Protein AF-W7D6L3-F1 (afdb_monomer)

Structure (mmCIF, N/CA/C/O backbone):
data_AF-W7D6L3-F1
#
_entry.id   AF-W7D6L3-F1
#
loop_
_atom_site.group_PDB
_atom_site.id
_atom_site.type_symbol
_atom_site.label_atom_id
_atom_site.label_alt_id
_atom_site.label_comp_id
_atom_site.label_asym_id
_atom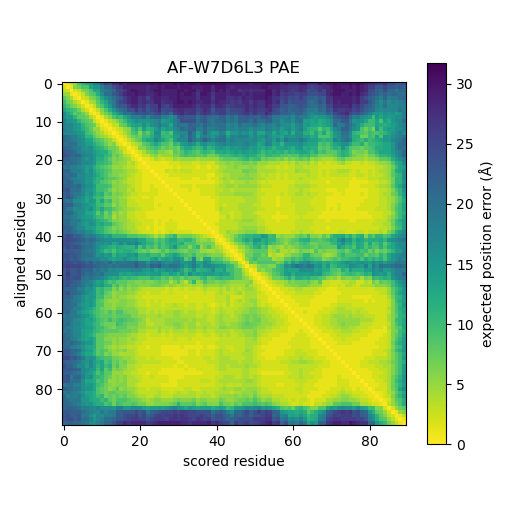_site.label_entity_id
_atom_site.label_seq_id
_atom_site.pdbx_PDB_ins_code
_atom_site.Cartn_x
_atom_site.Cartn_y
_atom_site.Cartn_z
_atom_site.occupancy
_atom_site.B_iso_or_equiv
_atom_site.auth_seq_id
_atom_site.auth_comp_id
_atom_site.auth_asym_id
_atom_site.auth_atom_id
_atom_site.pdbx_PDB_model_num
ATOM 1 N N . MET A 1 1 ? 16.369 11.783 -35.402 1.00 44.94 1 MET A N 1
ATOM 2 C CA . MET A 1 1 ? 15.757 11.112 -34.241 1.00 44.94 1 MET A CA 1
ATOM 3 C C . MET A 1 1 ? 14.272 11.033 -34.518 1.00 44.94 1 MET A C 1
ATOM 5 O O . MET A 1 1 ? 13.636 12.078 -34.605 1.00 44.94 1 MET A O 1
ATOM 9 N N . SER A 1 2 ? 13.778 9.835 -34.839 1.00 43.50 2 SER A N 1
ATOM 10 C CA . SER A 1 2 ? 12.349 9.580 -35.033 1.00 43.50 2 SER A CA 1
ATOM 11 C C . SER A 1 2 ? 11.637 9.654 -33.679 1.00 43.50 2 SER A C 1
ATOM 13 O O . SER A 1 2 ? 12.251 9.503 -32.628 1.00 43.50 2 SER A O 1
ATOM 15 N N . ILE A 1 3 ? 10.328 9.892 -33.709 1.00 44.31 3 ILE A N 1
ATOM 16 C CA . ILE A 1 3 ? 9.418 9.935 -32.547 1.00 44.31 3 ILE A CA 1
ATOM 17 C C . ILE A 1 3 ? 9.356 8.577 -31.794 1.00 44.31 3 ILE A C 1
ATOM 19 O O . ILE A 1 3 ? 8.689 8.455 -30.773 1.00 44.31 3 ILE A O 1
ATOM 23 N N . GLU A 1 4 ? 10.095 7.563 -32.251 1.00 50.56 4 GLU A N 1
ATOM 24 C CA . GLU A 1 4 ? 10.081 6.188 -31.739 1.00 50.56 4 GLU A CA 1
ATOM 25 C C . GLU A 1 4 ? 10.924 5.956 -30.470 1.00 50.56 4 GLU A C 1
ATOM 27 O O . GLU A 1 4 ? 10.791 4.904 -29.853 1.00 50.56 4 GLU A O 1
ATOM 32 N N . ASP A 1 5 ? 11.721 6.930 -30.014 1.00 45.44 5 ASP A N 1
ATOM 33 C CA . ASP A 1 5 ? 12.526 6.792 -28.784 1.00 45.44 5 ASP A CA 1
ATOM 34 C C . ASP A 1 5 ? 11.8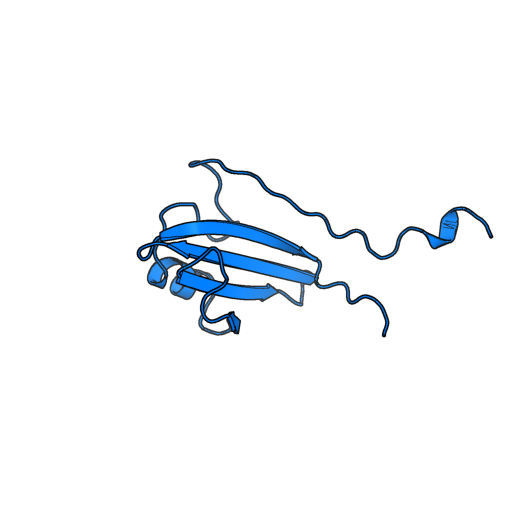42 7.343 -27.512 1.00 45.44 5 ASP A C 1
ATOM 36 O O . ASP A 1 5 ? 12.412 7.287 -26.422 1.00 45.44 5 ASP A O 1
ATOM 40 N N . ALA A 1 6 ? 10.615 7.872 -27.608 1.00 44.94 6 ALA A N 1
ATOM 41 C CA . ALA A 1 6 ? 9.951 8.567 -26.496 1.00 44.94 6 ALA A CA 1
ATOM 42 C C . ALA A 1 6 ? 9.093 7.680 -25.565 1.00 44.94 6 ALA A C 1
ATOM 44 O O . ALA A 1 6 ? 8.494 8.203 -24.627 1.00 44.94 6 ALA A O 1
ATOM 45 N N . ASP A 1 7 ? 9.016 6.361 -25.774 1.00 50.34 7 ASP A N 1
ATOM 46 C CA . ASP A 1 7 ? 7.964 5.524 -25.162 1.00 50.34 7 ASP A CA 1
ATOM 47 C C . ASP A 1 7 ? 8.478 4.471 -24.157 1.00 50.34 7 ASP A C 1
ATOM 49 O O . ASP A 1 7 ? 8.083 3.308 -24.200 1.00 50.34 7 ASP A O 1
ATOM 53 N N . LYS A 1 8 ? 9.386 4.848 -23.241 1.00 46.19 8 LYS A N 1
ATOM 54 C CA . LYS A 1 8 ? 9.924 3.906 -22.227 1.00 46.19 8 LYS A CA 1
ATOM 55 C C . LYS A 1 8 ? 9.737 4.265 -20.753 1.00 46.19 8 LYS A C 1
ATOM 57 O O . LYS A 1 8 ? 10.143 3.475 -19.920 1.00 46.19 8 LYS A O 1
ATOM 62 N N . ASN A 1 9 ? 9.084 5.376 -20.410 1.00 48.59 9 ASN A N 1
ATOM 63 C CA . ASN A 1 9 ? 8.874 5.765 -19.004 1.00 48.59 9 ASN A CA 1
ATOM 64 C C . ASN A 1 9 ? 7.456 6.306 -18.756 1.00 48.59 9 ASN A C 1
ATOM 66 O O . ASN A 1 9 ? 7.277 7.413 -18.247 1.00 48.59 9 ASN A O 1
ATOM 70 N N . ARG A 1 10 ? 6.418 5.556 -19.144 1.00 47.88 10 ARG A N 1
ATOM 71 C CA . ARG A 1 10 ? 5.034 5.929 -18.818 1.00 47.88 10 ARG A CA 1
ATOM 72 C C . ARG A 1 10 ? 4.688 5.475 -17.401 1.00 47.88 10 ARG A C 1
ATOM 74 O O . ARG A 1 10 ? 4.129 4.404 -17.195 1.00 47.88 10 ARG A 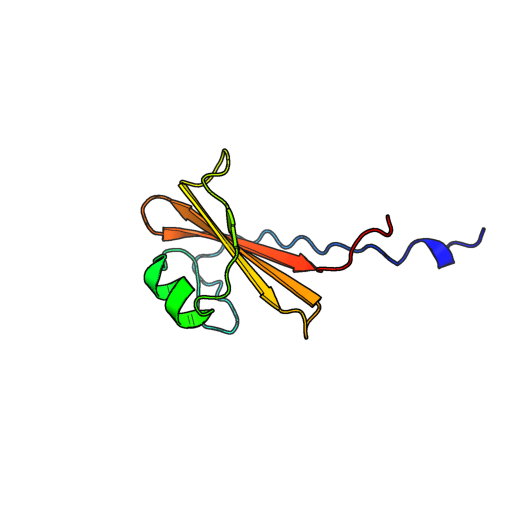O 1
ATOM 81 N N . VAL A 1 11 ? 4.988 6.325 -16.422 1.00 44.88 11 VAL A N 1
ATOM 82 C CA . VAL A 1 11 ? 4.359 6.234 -15.100 1.00 44.88 11 VAL A CA 1
ATOM 83 C C . VAL A 1 11 ? 2.880 6.576 -15.274 1.00 44.88 11 VAL A C 1
ATOM 85 O O . VAL A 1 11 ? 2.531 7.718 -15.570 1.00 44.88 11 VAL A O 1
ATOM 88 N N . ILE A 1 12 ? 2.003 5.584 -15.128 1.00 50.84 12 ILE A N 1
ATOM 89 C CA . ILE A 1 12 ? 0.563 5.826 -15.052 1.00 50.84 12 ILE A CA 1
ATOM 90 C C . ILE A 1 12 ? 0.260 6.203 -13.604 1.00 50.84 12 ILE A C 1
ATOM 92 O O . ILE A 1 12 ? 0.242 5.341 -12.733 1.00 50.84 12 ILE A O 1
ATOM 96 N N . HIS A 1 13 ? 0.045 7.494 -13.351 1.00 55.41 13 HIS A N 1
ATOM 97 C CA . HIS A 1 13 ? -0.464 7.965 -12.070 1.00 55.41 13 HIS A CA 1
ATOM 98 C C . HIS A 1 13 ? -1.992 7.903 -12.092 1.00 55.41 13 HIS A C 1
ATOM 100 O O . HIS A 1 13 ? -2.637 8.634 -12.845 1.00 55.41 13 HIS A O 1
ATOM 106 N N . ILE A 1 14 ? -2.568 7.019 -11.280 1.00 60.22 14 ILE A N 1
ATOM 107 C CA . ILE A 1 14 ? -4.017 6.937 -11.090 1.00 60.22 14 ILE A CA 1
ATOM 108 C C . ILE A 1 14 ? -4.343 7.516 -9.712 1.00 60.22 14 ILE A C 1
ATOM 110 O O . ILE A 1 14 ? -4.250 6.813 -8.710 1.00 60.22 14 ILE A O 1
ATOM 114 N N . GLU A 1 15 ? -4.737 8.791 -9.663 1.00 56.66 15 GLU A N 1
ATOM 115 C CA . GLU A 1 15 ? -5.406 9.372 -8.492 1.00 56.66 15 GLU A CA 1
ATOM 116 C C . GLU A 1 15 ? -6.914 9.268 -8.696 1.00 56.66 15 GLU A C 1
ATOM 118 O O . GLU A 1 15 ? -7.495 9.951 -9.540 1.00 56.66 15 GLU A O 1
ATOM 123 N N . TYR A 1 16 ? -7.562 8.392 -7.933 1.00 57.59 16 TYR A N 1
ATOM 124 C CA . TYR A 1 16 ? -9.012 8.261 -7.951 1.00 57.59 16 TYR A CA 1
ATOM 125 C C . TYR A 1 16 ? -9.529 8.111 -6.523 1.00 57.59 16 TYR A C 1
ATOM 127 O O . TYR A 1 16 ? -9.263 7.113 -5.856 1.00 57.59 16 TYR A O 1
ATOM 135 N N . ALA A 1 17 ? -10.262 9.118 -6.050 1.00 54.97 17 ALA A N 1
ATOM 136 C CA . ALA A 1 17 ? -10.911 9.100 -4.747 1.00 54.97 17 ALA A CA 1
ATOM 137 C C . ALA A 1 17 ? -12.364 8.644 -4.917 1.00 54.97 17 ALA A C 1
ATOM 139 O O . ALA A 1 17 ? -13.198 9.361 -5.471 1.00 54.97 17 ALA A O 1
ATOM 140 N N . SER A 1 18 ? -12.660 7.428 -4.466 1.00 68.06 18 SER A N 1
ATOM 141 C CA . SER A 1 18 ? -14.021 6.911 -4.375 1.00 68.06 18 SER A CA 1
ATOM 142 C C . SER A 1 18 ? -14.118 5.929 -3.223 1.00 68.06 18 SER A C 1
ATOM 144 O O . SER A 1 18 ? -13.333 4.985 -3.152 1.00 68.06 18 SER A O 1
ATOM 146 N N . ASP A 1 19 ? -15.153 6.089 -2.405 1.00 68.12 19 ASP A N 1
ATOM 147 C CA . ASP A 1 19 ? -15.482 5.172 -1.306 1.00 68.12 19 ASP A CA 1
ATOM 148 C C . ASP A 1 19 ? -15.774 3.738 -1.794 1.00 68.12 19 ASP A C 1
ATOM 150 O O . ASP A 1 19 ? -15.773 2.790 -1.013 1.00 68.12 19 ASP A O 1
ATOM 154 N N . ASN A 1 20 ? -16.012 3.561 -3.100 1.00 78.88 20 ASN A N 1
ATOM 155 C CA . ASN A 1 20 ? -16.281 2.265 -3.721 1.00 78.88 20 ASN A CA 1
ATOM 156 C C . ASN A 1 20 ? -15.039 1.614 -4.347 1.00 78.88 20 ASN A C 1
ATOM 158 O O . ASN A 1 20 ? -15.124 0.473 -4.809 1.00 78.88 20 ASN A O 1
ATOM 162 N N . LEU A 1 21 ? -13.902 2.316 -4.410 1.00 78.31 21 LEU A N 1
ATOM 163 C CA . LEU A 1 21 ? -12.689 1.760 -4.997 1.00 78.31 21 LEU A CA 1
ATOM 164 C C . LEU A 1 21 ? -12.067 0.740 -4.041 1.00 78.31 21 LEU A C 1
ATOM 166 O O . LEU A 1 21 ? -11.807 1.028 -2.874 1.00 78.31 21 LEU A O 1
ATOM 170 N N . LYS A 1 22 ? -11.803 -0.456 -4.572 1.00 86.75 22 LYS A N 1
ATOM 171 C CA . LYS A 1 22 ? -11.065 -1.511 -3.882 1.00 86.75 22 LYS A CA 1
ATOM 172 C C . LYS A 1 22 ? -9.962 -2.054 -4.770 1.00 86.75 22 LYS A C 1
ATOM 174 O O . LYS A 1 22 ? -10.128 -2.169 -5.984 1.00 86.75 22 LYS A O 1
ATOM 179 N N . THR A 1 23 ? -8.850 -2.439 -4.163 1.00 86.38 23 THR A N 1
ATOM 180 C CA . THR A 1 23 ? -7.822 -3.222 -4.838 1.00 86.38 23 THR A CA 1
ATOM 181 C C . THR A 1 23 ? -8.344 -4.618 -5.187 1.00 86.38 23 THR A C 1
ATOM 183 O O . THR A 1 23 ? -9.338 -5.090 -4.629 1.00 86.38 23 THR A O 1
ATOM 186 N 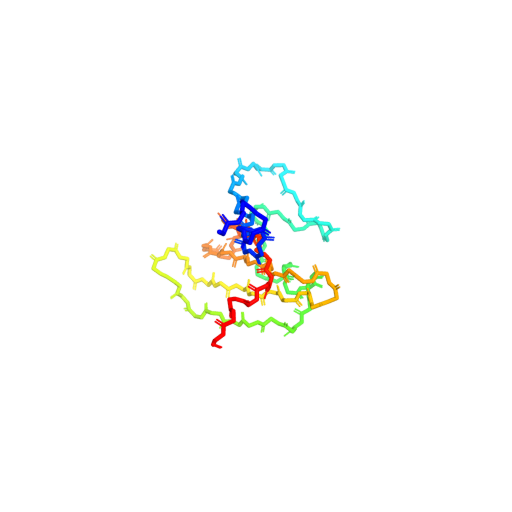N . GLY A 1 24 ? -7.619 -5.350 -6.039 1.00 86.19 24 GLY A N 1
ATOM 187 C CA . GLY A 1 24 ? -7.931 -6.756 -6.331 1.00 86.19 24 GLY A CA 1
ATOM 188 C C . GLY A 1 24 ? -7.902 -7.685 -5.104 1.00 86.19 24 GLY A C 1
ATOM 189 O O . GLY A 1 24 ? -8.443 -8.784 -5.169 1.00 86.19 24 GLY A O 1
ATOM 190 N N . ARG A 1 25 ? -7.313 -7.248 -3.977 1.00 89.88 25 ARG A N 1
ATOM 191 C CA . ARG A 1 25 ? -7.313 -7.972 -2.690 1.00 89.88 25 ARG A CA 1
ATOM 192 C C . ARG A 1 25 ? -8.337 -7.431 -1.684 1.00 89.88 25 ARG A C 1
ATOM 194 O O . ARG A 1 25 ? -8.307 -7.811 -0.519 1.00 89.88 25 ARG A O 1
ATOM 201 N N . GLY A 1 26 ? -9.246 -6.565 -2.132 1.00 91.69 26 GLY A N 1
ATOM 202 C CA . GLY A 1 26 ? -10.386 -6.094 -1.350 1.00 91.69 26 GLY A CA 1
ATOM 203 C C . GLY A 1 26 ? -10.110 -4.919 -0.411 1.00 91.69 26 GLY A C 1
ATOM 204 O O . GLY A 1 26 ? -11.008 -4.595 0.360 1.00 91.69 26 GLY A O 1
ATOM 205 N N . ILE A 1 27 ? -8.933 -4.287 -0.490 1.00 92.50 27 ILE A N 1
ATOM 206 C CA . ILE A 1 27 ? -8.582 -3.114 0.326 1.00 92.50 27 ILE A CA 1
ATOM 207 C C . ILE A 1 27 ? -9.131 -1.842 -0.309 1.00 92.50 27 ILE A C 1
ATOM 209 O O . ILE A 1 27 ? -8.910 -1.618 -1.497 1.00 92.50 27 ILE A O 1
ATOM 213 N N . GLY A 1 28 ? -9.802 -1.006 0.473 1.00 90.75 28 GLY A N 1
ATOM 214 C CA . GLY A 1 28 ? -10.314 0.296 0.056 1.00 90.75 28 GLY A CA 1
ATOM 215 C C . GLY A 1 28 ? -10.075 1.389 1.096 1.00 90.75 28 GLY A C 1
ATOM 216 O O . GLY A 1 28 ? -9.403 1.181 2.106 1.00 90.75 28 GLY A O 1
ATOM 217 N N . PHE A 1 29 ? -10.647 2.565 0.838 1.00 89.81 29 PHE A N 1
ATOM 218 C CA . PHE A 1 29 ? -10.647 3.678 1.787 1.00 89.81 29 PHE A CA 1
ATOM 219 C C . PHE A 1 29 ? -11.308 3.280 3.113 1.00 89.81 29 PHE A C 1
ATOM 221 O O . PHE A 1 29 ? -12.322 2.581 3.134 1.00 89.81 29 PHE A O 1
ATOM 228 N N . GLY A 1 30 ? -10.730 3.730 4.227 1.00 91.12 30 GLY A N 1
ATOM 229 C CA . GLY A 1 30 ? -11.224 3.444 5.574 1.00 91.12 30 GLY A CA 1
ATOM 230 C C . GLY A 1 30 ? -10.782 2.105 6.177 1.00 91.12 30 GLY A C 1
ATOM 231 O O . GLY A 1 30 ? -10.999 1.909 7.373 1.00 91.12 30 GLY A O 1
ATOM 232 N N . ASP A 1 31 ? -10.154 1.211 5.406 1.00 93.44 31 ASP A N 1
ATOM 233 C CA . ASP A 1 31 ? -9.571 -0.019 5.952 1.00 93.44 31 ASP A CA 1
ATOM 234 C C . ASP A 1 31 ? -8.364 0.287 6.856 1.00 93.44 31 ASP A C 1
ATOM 236 O O . ASP A 1 31 ? -7.614 1.235 6.628 1.00 93.44 31 ASP A O 1
ATOM 240 N N . SER A 1 32 ? -8.173 -0.531 7.890 1.00 94.88 32 SER A N 1
ATOM 241 C CA . SER A 1 32 ? -7.091 -0.374 8.874 1.00 94.88 32 SER A CA 1
ATOM 242 C C . SER A 1 32 ? -5.733 -0.873 8.391 1.00 94.88 32 SER A C 1
ATOM 244 O O . SER A 1 32 ? -5.643 -1.738 7.512 1.00 94.88 32 SER A O 1
ATOM 246 N N . VAL A 1 33 ? -4.658 -0.430 9.053 1.00 91.69 33 VAL A N 1
ATOM 247 C CA . VAL A 1 33 ? -3.290 -0.935 8.827 1.00 91.69 33 VAL A CA 1
ATOM 248 C C . VAL A 1 33 ? -3.248 -2.465 8.953 1.00 91.69 33 VAL A C 1
ATOM 250 O O . VAL A 1 33 ? -2.630 -3.165 8.145 1.00 91.69 33 VAL A O 1
ATOM 253 N N . ASN A 1 34 ? -3.972 -3.025 9.925 1.00 93.19 34 ASN A N 1
ATOM 254 C CA . ASN A 1 34 ? -4.061 -4.472 10.135 1.00 93.19 34 ASN A CA 1
ATOM 255 C C . ASN A 1 34 ? -4.753 -5.200 8.966 1.00 93.19 34 ASN A C 1
ATOM 257 O O . ASN A 1 34 ? -4.354 -6.298 8.585 1.00 93.19 34 ASN A O 1
ATOM 261 N N . GLN A 1 35 ? -5.792 -4.610 8.371 1.00 95.12 35 GLN A N 1
ATOM 262 C CA . GLN A 1 35 ? -6.448 -5.199 7.199 1.00 95.12 35 GLN A CA 1
ATOM 263 C C . GLN A 1 35 ? -5.517 -5.196 5.982 1.00 95.12 35 GLN A C 1
ATOM 265 O O . GLN A 1 35 ? -5.398 -6.222 5.310 1.00 95.12 35 GLN A O 1
ATOM 270 N N . VAL A 1 36 ? -4.799 -4.093 5.743 1.00 92.31 36 VAL A N 1
ATOM 271 C CA . VAL A 1 36 ? -3.837 -3.990 4.634 1.00 92.31 36 VAL A CA 1
ATOM 272 C C . VAL A 1 36 ? -2.704 -5.005 4.784 1.00 92.31 36 VAL A C 1
ATOM 274 O O . VAL A 1 36 ? -2.431 -5.767 3.855 1.00 92.31 36 VAL A O 1
ATOM 277 N N . THR A 1 37 ? -2.090 -5.084 5.966 1.00 90.19 37 THR A N 1
ATOM 278 C CA . THR A 1 37 ? -0.995 -6.032 6.244 1.00 90.19 37 THR A CA 1
ATOM 279 C C . THR A 1 37 ? -1.438 -7.495 6.161 1.00 90.19 37 THR A C 1
ATOM 281 O O . THR A 1 37 ? -0.677 -8.336 5.684 1.00 90.19 37 THR A O 1
ATOM 284 N N . LYS A 1 38 ? -2.689 -7.818 6.520 1.00 92.56 38 LYS A N 1
ATOM 285 C CA . LYS A 1 38 ? -3.269 -9.154 6.291 1.00 92.56 38 LYS A CA 1
ATOM 286 C C . LYS A 1 38 ? -3.457 -9.483 4.808 1.00 92.56 38 LYS A C 1
ATOM 288 O O . LYS A 1 38 ? -3.232 -10.625 4.420 1.00 92.56 38 LYS A O 1
ATOM 293 N N . ALA A 1 39 ? -3.877 -8.518 3.989 1.00 92.19 39 ALA A N 1
ATOM 294 C CA . ALA A 1 39 ? -4.153 -8.740 2.567 1.00 92.19 39 ALA A CA 1
ATOM 295 C C . ALA A 1 39 ? -2.880 -8.799 1.703 1.00 92.19 39 ALA A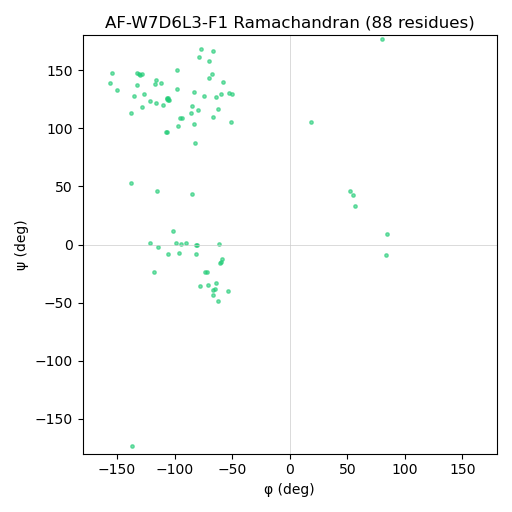 C 1
ATOM 297 O O . ALA A 1 39 ? -2.804 -9.560 0.733 1.00 92.19 39 ALA A O 1
ATOM 298 N N . TYR A 1 40 ? -1.872 -7.996 2.041 1.00 87.62 40 TYR A N 1
ATOM 299 C CA . TYR A 1 40 ? -0.648 -7.854 1.248 1.00 87.62 40 TYR A CA 1
ATOM 300 C C . TYR A 1 40 ? 0.578 -8.547 1.851 1.00 87.62 40 TYR A C 1
ATOM 302 O O . TYR A 1 40 ? 1.580 -8.723 1.159 1.00 87.62 40 TYR A O 1
ATOM 310 N N . GLY A 1 41 ? 0.463 -9.054 3.079 1.00 79.06 41 GLY A N 1
ATOM 311 C CA . GLY A 1 41 ? 1.537 -9.747 3.784 1.00 79.06 41 GLY A CA 1
ATOM 312 C C . GLY A 1 41 ? 2.536 -8.783 4.424 1.00 79.06 41 GLY A C 1
ATOM 313 O O . GLY A 1 41 ? 2.439 -7.568 4.287 1.00 79.06 41 GLY A O 1
ATOM 314 N N . SER A 1 42 ? 3.519 -9.335 5.137 1.00 67.94 42 SER A N 1
ATOM 315 C CA . SER A 1 42 ? 4.529 -8.574 5.889 1.00 67.94 42 SER A CA 1
ATOM 316 C C . SER A 1 42 ? 5.691 -8.048 5.038 1.00 67.94 42 SER A C 1
ATOM 318 O O . SER A 1 42 ? 6.604 -7.422 5.566 1.00 67.94 42 SER A O 1
ATOM 320 N N . SER A 1 43 ? 5.700 -8.324 3.733 1.00 69.94 43 SER A N 1
ATOM 321 C CA . SER A 1 43 ? 6.768 -7.931 2.802 1.00 69.94 43 SER A CA 1
ATOM 322 C C . SER A 1 43 ? 6.577 -6.508 2.270 1.00 69.94 43 SER A C 1
ATOM 324 O O . SER A 1 43 ? 6.719 -6.272 1.073 1.00 69.94 43 SER A O 1
ATOM 326 N N . TYR A 1 44 ? 6.218 -5.568 3.143 1.00 76.00 44 TYR A N 1
ATOM 327 C CA . TYR A 1 44 ? 6.089 -4.158 2.792 1.00 76.00 44 TYR A CA 1
ATOM 328 C C . TYR A 1 44 ? 7.344 -3.377 3.182 1.00 76.00 44 TYR A C 1
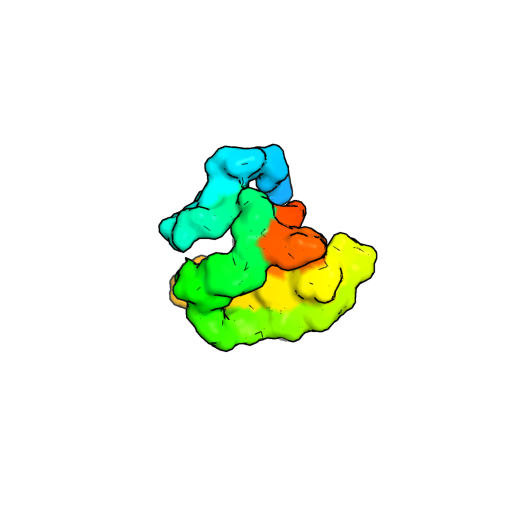ATOM 330 O O . TYR A 1 44 ? 8.022 -3.697 4.161 1.00 76.00 44 TYR A O 1
ATOM 338 N N . ARG A 1 45 ? 7.639 -2.315 2.428 1.00 78.25 45 ARG A N 1
ATOM 339 C CA . ARG A 1 45 ? 8.524 -1.250 2.904 1.00 78.25 45 ARG A CA 1
ATOM 340 C C . ARG A 1 45 ? 7.673 -0.273 3.707 1.00 78.25 45 ARG A C 1
ATOM 342 O O . ARG A 1 45 ? 6.723 0.295 3.173 1.00 78.25 45 ARG A O 1
ATOM 349 N N . ASP A 1 46 ? 8.000 -0.116 4.984 1.00 72.62 46 ASP A N 1
ATOM 350 C CA . ASP A 1 46 ? 7.418 0.935 5.817 1.00 72.62 46 ASP A CA 1
ATOM 351 C C . ASP A 1 46 ? 8.147 2.242 5.499 1.00 72.62 46 ASP A C 1
ATOM 353 O O . ASP A 1 46 ? 9.365 2.346 5.680 1.00 72.62 46 ASP A O 1
ATOM 357 N N . LEU A 1 47 ? 7.417 3.208 4.951 1.00 68.56 47 LEU A N 1
ATOM 358 C CA . LEU A 1 47 ? 7.908 4.568 4.822 1.00 68.56 47 LEU A CA 1
ATOM 359 C C . LEU A 1 47 ? 7.342 5.337 6.019 1.00 68.56 47 LEU A C 1
ATOM 361 O O . LEU A 1 47 ? 6.168 5.708 6.045 1.00 68.56 47 LEU A O 1
ATOM 365 N N . THR A 1 48 ? 8.180 5.559 7.034 1.00 60.19 48 THR A N 1
ATOM 366 C CA . THR A 1 48 ? 7.821 6.399 8.184 1.00 60.19 48 THR A CA 1
ATOM 367 C C . THR A 1 48 ? 7.324 7.761 7.703 1.00 60.19 48 THR A C 1
ATOM 369 O O . THR A 1 48 ? 8.021 8.377 6.901 1.00 60.19 48 THR A O 1
ATOM 372 N N . LYS A 1 49 ? 6.156 8.192 8.217 1.00 61.28 49 LYS A N 1
ATOM 373 C CA . LYS A 1 49 ? 5.489 9.505 8.058 1.00 61.28 49 LYS A CA 1
ATOM 374 C C . LYS A 1 49 ? 5.961 10.345 6.866 1.00 61.28 49 LYS A C 1
ATOM 376 O O . LYS A 1 49 ? 7.000 10.998 6.942 1.00 61.28 49 LYS A O 1
ATOM 381 N N . SER A 1 50 ? 5.145 10.418 5.818 1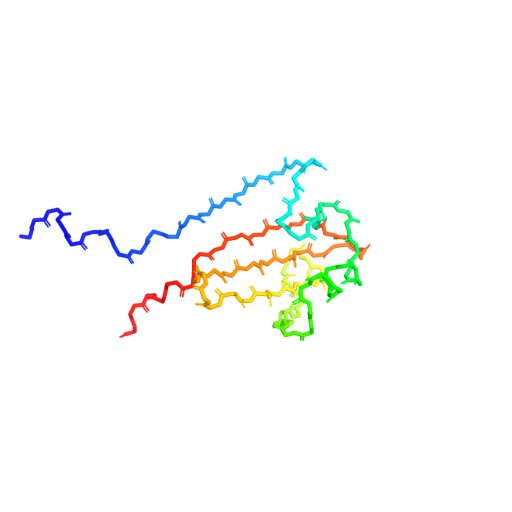.00 63.78 50 SER A N 1
ATOM 382 C CA . SER A 1 50 ? 5.267 11.502 4.840 1.00 63.78 50 SER A CA 1
ATOM 383 C C . SER A 1 50 ? 4.673 12.797 5.403 1.00 63.78 50 SER A C 1
ATOM 385 O O . SER A 1 50 ? 3.953 12.781 6.402 1.00 63.78 50 SER A O 1
ATOM 387 N N . ASP A 1 51 ? 4.915 13.931 4.742 1.00 68.06 51 ASP A N 1
ATOM 388 C CA . ASP A 1 51 ? 4.336 15.231 5.128 1.00 68.06 51 ASP A CA 1
ATOM 389 C C . ASP A 1 51 ? 2.791 15.239 5.127 1.00 68.06 51 ASP A C 1
ATOM 391 O O . ASP A 1 51 ? 2.170 16.179 5.623 1.00 68.06 51 ASP A O 1
ATOM 395 N N . ARG A 1 52 ? 2.159 14.203 4.555 1.00 71.88 52 ARG A N 1
ATOM 396 C CA . ARG A 1 52 ? 0.713 14.119 4.319 1.00 71.88 52 ARG A CA 1
ATOM 397 C C . ARG A 1 52 ? 0.013 12.977 5.066 1.00 71.88 52 ARG A C 1
ATOM 399 O O . ARG A 1 52 ? -1.185 13.094 5.306 1.00 71.88 52 ARG A O 1
ATOM 406 N N . TYR A 1 53 ? 0.723 11.911 5.446 1.00 80.62 53 TYR A N 1
ATOM 407 C CA . TYR A 1 53 ? 0.138 10.721 6.079 1.00 80.62 53 TYR A CA 1
ATOM 408 C C . TYR A 1 53 ? 0.925 10.288 7.318 1.00 80.62 53 TYR A C 1
ATOM 410 O O . TYR A 1 53 ? 2.146 10.417 7.390 1.00 80.62 53 TYR A O 1
ATOM 418 N N . GLU A 1 54 ? 0.222 9.734 8.306 1.00 87.31 54 GLU A N 1
ATOM 419 C CA . GLU A 1 54 ? 0.827 9.270 9.556 1.00 87.31 54 GLU A CA 1
ATOM 420 C C . GLU A 1 54 ? 1.654 7.994 9.385 1.00 87.31 54 GLU A C 1
ATOM 422 O O . GLU A 1 54 ? 2.553 7.726 10.183 1.00 87.31 54 GLU A O 1
ATOM 427 N N . GLN A 1 55 ? 1.358 7.224 8.344 1.00 88.00 55 GLN A N 1
ATOM 428 C CA . GLN A 1 55 ? 2.095 6.038 7.944 1.00 88.00 55 GLN A CA 1
ATOM 429 C C . GLN A 1 55 ? 1.888 5.813 6.448 1.00 88.00 55 GLN A C 1
ATOM 431 O O . GLN A 1 55 ? 0.814 6.104 5.917 1.00 88.00 55 GLN A O 1
ATOM 436 N N . GLU A 1 56 ? 2.900 5.271 5.778 1.00 89.12 56 GLU A N 1
ATOM 437 C CA . GLU A 1 56 ? 2.769 4.755 4.423 1.00 89.12 56 GLU A CA 1
ATOM 438 C C . GLU A 1 56 ? 3.271 3.310 4.368 1.00 89.12 56 GLU A C 1
ATOM 440 O O . GLU A 1 56 ? 4.384 3.004 4.796 1.00 89.12 56 GLU A O 1
ATOM 445 N N . LEU A 1 57 ? 2.453 2.417 3.809 1.00 89.62 57 LEU A N 1
ATOM 446 C CA . LEU A 1 57 ? 2.859 1.045 3.513 1.00 89.62 57 LEU A CA 1
ATOM 447 C C . LEU A 1 57 ? 3.040 0.882 2.012 1.00 89.62 57 LEU A C 1
ATOM 449 O O . LEU A 1 57 ? 2.118 1.148 1.242 1.00 89.62 57 LEU A O 1
ATOM 453 N N . VAL A 1 58 ? 4.213 0.404 1.606 1.00 89.88 58 VAL A N 1
ATOM 454 C CA 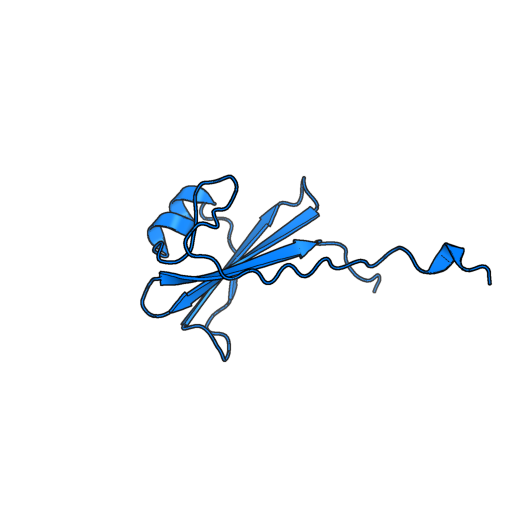. VAL A 1 58 ? 4.538 0.146 0.203 1.00 89.88 58 VAL A CA 1
ATOM 455 C C . VAL A 1 58 ? 4.643 -1.353 -0.046 1.00 89.88 58 VAL A C 1
ATOM 457 O O . VAL A 1 58 ? 5.486 -2.030 0.540 1.00 89.88 58 VAL A O 1
ATOM 460 N N . TYR A 1 59 ? 3.810 -1.859 -0.947 1.00 88.81 59 TYR A N 1
ATOM 461 C CA . TYR A 1 59 ? 3.833 -3.220 -1.464 1.00 88.81 59 TYR A CA 1
ATOM 462 C C . TYR A 1 59 ? 4.390 -3.228 -2.890 1.00 88.81 59 TYR A C 1
ATOM 464 O O . TYR A 1 59 ? 3.875 -2.539 -3.766 1.00 88.81 59 TYR A O 1
ATOM 472 N N . GLU A 1 60 ? 5.420 -4.033 -3.135 1.00 87.12 60 GLU A N 1
ATOM 473 C CA . GLU A 1 60 ? 5.986 -4.227 -4.472 1.00 87.12 60 GLU A CA 1
ATOM 474 C C . GLU A 1 60 ? 5.562 -5.584 -5.028 1.00 87.12 60 GLU A C 1
ATOM 476 O O . GLU A 1 60 ? 5.836 -6.626 -4.431 1.00 87.12 60 GLU A O 1
ATOM 481 N N . ASP A 1 61 ? 4.947 -5.570 -6.205 1.00 83.25 61 ASP A N 1
ATOM 482 C CA . ASP A 1 61 ? 4.698 -6.758 -7.008 1.00 83.25 61 ASP A CA 1
ATOM 483 C C . ASP A 1 61 ? 5.636 -6.727 -8.215 1.00 83.25 61 ASP A C 1
ATOM 485 O O . ASP A 1 61 ? 5.394 -6.055 -9.220 1.00 83.25 61 ASP A O 1
ATOM 489 N N . LYS A 1 62 ? 6.760 -7.433 -8.080 1.00 81.31 62 LYS A N 1
ATOM 490 C CA . LYS A 1 62 ? 7.808 -7.481 -9.105 1.00 81.31 62 LYS A CA 1
ATOM 491 C C . LYS A 1 62 ? 7.418 -8.332 -10.307 1.00 81.31 62 LYS A C 1
ATOM 493 O O . LYS A 1 62 ? 7.946 -8.089 -11.387 1.00 81.31 62 LYS A O 1
ATOM 498 N N . ASP A 1 63 ? 6.500 -9.279 -10.132 1.00 82.81 63 ASP A N 1
ATOM 499 C CA . ASP A 1 63 ? 6.011 -10.122 -11.224 1.00 82.81 63 ASP A CA 1
ATOM 500 C C . ASP A 1 63 ? 5.140 -9.298 -12.177 1.00 82.81 63 ASP A C 1
ATOM 502 O O . ASP A 1 63 ? 5.195 -9.481 -13.392 1.00 82.81 63 ASP A O 1
ATOM 506 N N . ASN A 1 64 ? 4.385 -8.343 -11.626 1.00 79.94 64 ASN A N 1
ATOM 507 C CA . ASN A 1 64 ? 3.540 -7.423 -12.388 1.00 79.94 64 ASN A CA 1
ATOM 508 C C . ASN A 1 64 ? 4.172 -6.040 -12.623 1.00 79.94 64 ASN A C 1
ATOM 510 O O . ASN A 1 64 ? 3.543 -5.191 -13.249 1.00 79.94 64 ASN A O 1
ATOM 514 N N . ASN A 1 65 ? 5.406 -5.815 -12.158 1.00 81.56 65 ASN A N 1
ATOM 515 C CA . ASN A 1 65 ? 6.137 -4.550 -12.274 1.00 81.56 65 ASN A CA 1
ATOM 516 C C . ASN A 1 65 ? 5.371 -3.341 -11.696 1.00 81.56 65 ASN A C 1
ATOM 518 O O . ASN A 1 65 ? 5.345 -2.272 -12.305 1.00 81.56 65 ASN A O 1
ATOM 522 N N . ILE A 1 66 ? 4.741 -3.499 -10.526 1.00 83.25 66 ILE A N 1
ATOM 523 C CA . ILE A 1 66 ? 3.965 -2.434 -9.869 1.00 83.25 66 ILE A CA 1
ATOM 524 C C . ILE A 1 66 ? 4.365 -2.202 -8.406 1.00 83.25 66 ILE A C 1
ATOM 526 O O . ILE A 1 66 ? 4.711 -3.123 -7.667 1.00 83.25 66 ILE A O 1
ATOM 530 N N . GLU A 1 67 ? 4.266 -0.947 -7.978 1.00 87.19 67 GLU A N 1
ATOM 531 C CA . GLU A 1 67 ? 4.267 -0.503 -6.587 1.00 87.19 67 GLU A CA 1
ATOM 532 C C . GLU A 1 67 ? 2.837 -0.093 -6.216 1.00 87.19 67 GLU A C 1
ATOM 534 O O . GLU A 1 67 ? 2.232 0.750 -6.878 1.00 87.19 67 GLU A O 1
ATOM 539 N N . LEU A 1 68 ? 2.305 -0.678 -5.146 1.00 88.44 68 LEU A N 1
ATOM 540 C CA . LEU A 1 68 ? 1.084 -0.241 -4.480 1.00 88.44 68 LEU A CA 1
ATOM 541 C C . LEU A 1 68 ? 1.461 0.446 -3.173 1.00 88.44 68 LEU A C 1
ATOM 543 O O . LEU A 1 68 ? 2.119 -0.156 -2.327 1.00 88.44 68 LEU A O 1
ATOM 547 N N . ARG A 1 69 ? 1.016 1.683 -2.979 1.00 89.12 69 ARG A N 1
ATOM 548 C CA . ARG A 1 69 ? 1.227 2.421 -1.734 1.00 89.12 69 ARG A CA 1
ATOM 549 C C . ARG A 1 69 ? -0.098 2.744 -1.069 1.00 89.12 69 ARG A C 1
ATOM 551 O O . ARG A 1 69 ? -1.039 3.159 -1.735 1.00 89.12 69 ARG A O 1
ATOM 558 N N . PHE A 1 70 ? -0.136 2.580 0.245 1.00 89.56 70 PHE A N 1
ATOM 559 C CA . PHE A 1 70 ? -1.269 2.916 1.095 1.00 89.56 70 PHE A CA 1
ATOM 560 C C . PHE A 1 70 ? -0.855 4.024 2.056 1.00 89.56 70 PHE A C 1
ATOM 562 O O . PHE A 1 70 ? 0.100 3.836 2.809 1.00 89.56 70 PHE A O 1
ATOM 569 N N . GLY A 1 71 ? -1.545 5.163 2.025 1.00 89.62 71 GLY A N 1
ATOM 570 C CA . GLY A 1 71 ? -1.367 6.250 2.991 1.00 89.62 71 GLY A CA 1
ATOM 571 C C . GLY A 1 71 ? -2.419 6.178 4.088 1.00 89.62 71 GLY A C 1
ATOM 572 O O . GLY A 1 71 ? -3.602 5.999 3.789 1.00 89.62 71 GLY A O 1
ATOM 573 N N . PHE A 1 72 ? -1.993 6.324 5.343 1.00 89.81 72 PHE A N 1
ATOM 574 C CA . PHE A 1 72 ? -2.863 6.189 6.509 1.00 89.81 72 PHE A CA 1
ATOM 575 C C . PHE A 1 72 ? -2.993 7.485 7.308 1.00 89.81 72 PHE A C 1
ATOM 577 O O . PHE A 1 72 ? -2.010 8.193 7.540 1.00 89.81 72 PHE A O 1
ATOM 584 N N . TRP A 1 73 ? -4.200 7.747 7.802 1.00 89.25 73 TRP A N 1
ATOM 585 C CA . TRP A 1 73 ? -4.482 8.755 8.822 1.00 89.25 73 TRP A CA 1
ATOM 586 C C . TRP A 1 73 ? -5.423 8.153 9.864 1.00 89.25 73 TRP A C 1
ATOM 588 O O . TRP A 1 73 ? -6.462 7.607 9.500 1.00 89.25 73 TRP A O 1
ATOM 598 N N . ASN A 1 74 ? -5.083 8.228 11.154 1.00 92.06 74 ASN A N 1
ATOM 599 C CA . ASN A 1 74 ? -5.901 7.670 12.237 1.00 92.06 74 ASN A CA 1
ATOM 600 C C . ASN A 1 74 ? -6.283 6.183 12.020 1.00 92.06 74 ASN A C 1
ATOM 602 O O . ASN A 1 74 ? -7.449 5.808 12.155 1.00 92.06 74 ASN A O 1
ATOM 606 N N . ASP A 1 75 ? -5.299 5.357 11.638 1.00 92.88 75 ASP A N 1
ATOM 607 C CA . ASP A 1 75 ? -5.463 3.925 11.309 1.00 92.88 75 ASP A CA 1
ATOM 608 C C . ASP A 1 75 ? -6.483 3.651 10.186 1.00 92.88 75 ASP A C 1
ATOM 610 O O . ASP A 1 75 ? -7.189 2.646 10.195 1.00 92.88 75 ASP A O 1
ATOM 614 N N . LYS A 1 76 ? -6.592 4.553 9.206 1.00 92.50 76 LYS A N 1
ATOM 615 C CA . LYS A 1 76 ? -7.470 4.383 8.042 1.00 92.50 76 LYS A CA 1
ATOM 616 C C . LYS A 1 76 ? -6.748 4.700 6.750 1.00 92.50 76 LYS A C 1
ATOM 618 O O . LYS A 1 76 ? -6.033 5.695 6.682 1.00 92.50 76 LYS A O 1
ATOM 623 N N . VAL A 1 77 ? -6.962 3.873 5.729 1.00 90.94 77 VAL A N 1
ATOM 624 C CA . VAL A 1 77 ? -6.530 4.154 4.357 1.00 90.94 77 VAL A CA 1
ATOM 625 C C . VAL A 1 77 ? -7.235 5.417 3.859 1.00 90.94 77 VAL A C 1
ATOM 627 O O . VAL A 1 77 ? -8.453 5.429 3.693 1.00 90.94 77 VAL A O 1
ATOM 630 N N . GLU A 1 78 ? -6.449 6.450 3.580 1.00 89.12 78 GLU A N 1
ATOM 631 C CA . GLU A 1 78 ? -6.878 7.723 2.978 1.00 89.12 78 GLU A CA 1
ATOM 632 C C . GLU A 1 78 ? -6.268 7.921 1.582 1.00 89.12 78 GLU A C 1
ATOM 634 O O . GLU A 1 78 ? -6.509 8.922 0.908 1.00 89.12 78 GLU A O 1
ATOM 639 N N . MET A 1 79 ? -5.434 6.977 1.144 1.00 87.00 79 MET A N 1
ATOM 640 C CA . MET A 1 79 ? -4.798 7.000 -0.162 1.00 87.00 79 MET A CA 1
ATOM 641 C C . MET A 1 79 ? -4.415 5.593 -0.602 1.00 87.00 79 MET A C 1
ATOM 643 O O . MET A 1 79 ? -3.893 4.803 0.187 1.00 87.00 79 MET A O 1
ATOM 647 N N . ILE A 1 80 ? -4.643 5.320 -1.886 1.00 86.56 80 ILE A N 1
ATOM 648 C CA . ILE A 1 80 ? -4.125 4.156 -2.598 1.00 86.56 80 ILE A CA 1
ATOM 649 C C . ILE A 1 80 ? -3.448 4.678 -3.866 1.00 86.56 80 ILE A C 1
ATOM 651 O O . ILE A 1 80 ? -4.112 5.272 -4.715 1.00 86.56 80 ILE A O 1
ATOM 655 N N . TRP A 1 81 ? -2.144 4.456 -4.002 1.00 85.31 81 TRP A N 1
ATOM 656 C CA . TRP A 1 81 ? -1.380 4.780 -5.206 1.00 85.31 81 TRP A CA 1
ATOM 657 C C . TRP A 1 81 ? -0.911 3.509 -5.896 1.00 85.31 81 TRP A C 1
ATOM 659 O O . TRP A 1 81 ? -0.461 2.571 -5.242 1.00 85.31 81 TRP A O 1
ATOM 669 N N . LEU A 1 82 ? -0.996 3.506 -7.225 1.00 83.88 82 LEU A N 1
ATOM 670 C CA . LEU A 1 82 ? -0.470 2.462 -8.093 1.00 83.88 82 LEU A CA 1
ATOM 671 C C . LEU A 1 82 ? 0.540 3.097 -9.049 1.00 83.88 82 LEU A C 1
ATOM 673 O O . LEU A 1 82 ? 0.188 4.013 -9.789 1.00 83.88 82 LEU A O 1
ATOM 677 N N . THR A 1 83 ? 1.767 2.587 -9.047 1.00 80.38 83 THR A N 1
ATOM 678 C CA . THR A 1 83 ? 2.873 3.079 -9.880 1.00 80.38 83 THR A CA 1
ATOM 679 C C . THR A 1 83 ? 3.534 1.896 -10.588 1.00 80.38 83 THR A C 1
ATOM 681 O O . THR A 1 83 ? 3.607 0.816 -10.013 1.00 80.38 83 THR A O 1
ATOM 684 N N . SER A 1 84 ? 4.040 2.067 -11.814 1.00 80.19 84 SER A N 1
ATOM 685 C CA . SER A 1 84 ? 4.952 1.076 -12.420 1.00 80.19 84 SER A CA 1
ATOM 686 C C . SER 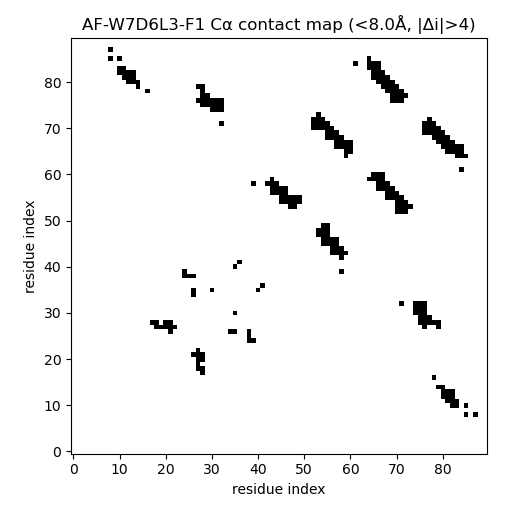A 1 84 ? 6.309 1.109 -11.704 1.00 80.19 84 SER A C 1
ATOM 688 O O . SER A 1 84 ? 6.774 2.184 -11.325 1.00 80.19 84 SER A O 1
ATOM 690 N N . LEU A 1 85 ? 6.952 -0.049 -11.537 1.00 73.12 85 LEU A N 1
ATOM 691 C CA . LEU A 1 85 ? 8.313 -0.178 -11.000 1.00 73.12 85 LEU A CA 1
ATOM 692 C C . LEU A 1 85 ? 9.407 0.104 -12.044 1.00 73.12 85 LEU A C 1
ATOM 694 O O . LEU A 1 85 ? 10.587 0.038 -11.687 1.00 73.12 85 LEU A O 1
ATOM 698 N N . ASP A 1 86 ? 9.050 0.415 -13.299 1.00 65.38 86 ASP A N 1
ATOM 699 C CA . ASP A 1 86 ? 10.014 0.729 -14.358 1.00 65.38 86 ASP A CA 1
ATOM 700 C C . ASP A 1 86 ? 11.003 1.799 -13.893 1.00 65.38 86 ASP A C 1
ATOM 702 O O . ASP A 1 86 ? 10.699 2.987 -13.756 1.00 65.38 86 ASP A O 1
ATOM 706 N N . LYS A 1 87 ? 12.224 1.340 -13.618 1.00 50.19 87 LYS A N 1
ATOM 707 C CA . LYS A 1 87 ? 13.344 2.197 -13.267 1.00 50.19 87 LYS A CA 1
ATOM 708 C C . LYS A 1 87 ? 13.653 3.073 -14.472 1.00 50.19 87 LYS A C 1
ATOM 710 O O . LYS A 1 87 ? 13.960 2.554 -15.545 1.00 50.19 87 LYS A O 1
ATOM 715 N N . ALA A 1 88 ? 13.702 4.387 -14.261 1.00 41.41 88 ALA A N 1
ATOM 716 C CA . ALA A 1 88 ? 14.546 5.225 -15.099 1.00 41.41 88 ALA A CA 1
ATOM 717 C C . ALA A 1 88 ? 15.953 4.584 -15.133 1.00 41.41 88 ALA A C 1
ATOM 719 O O . ALA A 1 88 ? 16.466 4.224 -14.066 1.00 41.41 88 ALA A O 1
ATOM 720 N N . PRO A 1 89 ? 16.566 4.374 -16.311 1.00 42.22 89 PRO A N 1
ATOM 721 C CA . PRO A 1 89 ? 17.946 3.918 -16.360 1.00 42.22 89 PRO A CA 1
ATOM 722 C C . PRO A 1 89 ? 18.823 4.953 -15.641 1.00 42.22 89 PRO A C 1
ATOM 724 O O . PRO A 1 89 ? 18.683 6.152 -15.887 1.00 42.22 89 PRO A O 1
ATOM 727 N N . ILE A 1 90 ? 19.663 4.471 -14.718 1.00 44.50 90 ILE A N 1
ATOM 728 C CA . ILE A 1 90 ? 20.758 5.246 -14.114 1.00 44.50 90 ILE A CA 1
ATOM 729 C C . ILE A 1 90 ? 21.852 5.411 -15.168 1.00 44.50 90 ILE A C 1
ATOM 731 O O . ILE A 1 90 ? 22.151 4.391 -15.833 1.00 44.50 90 ILE A O 1
#

Nearest PDB structures (foldseek):
  3kb5-assembly1_A  TM=4.739E-01  e=4.982E+00  Homo sapiens
  4wvm-assembly1_A  TM=4.439E-01  e=7.916E+00  Synanceia horrida

Mean predicted aligned error: 9.63 Å

pLDDT: mean 75.55, std 16.92, range [41.41, 95.12]

Organism: NCBI:txid1265816

Secondary structure (DSSP, 8-state):
--GGGS-S----------TT-B-TTS-BTT--HHHHHHHH-S-EEEEE--SS-SEEEEEEETTTTEEEEEEEETTEEEEEEEEE--PPP-

Solvent-accessible surface area (backbone atoms only — not comparable to full-atom values): 5594 Å² total; per-residue (Å²): 135,71,87,81,79,76,82,82,77,83,70,57,79,57,87,78,93,48,87,81,48,57,48,100,76,68,54,34,61,64,42,33,64,68,55,50,40,68,64,70,42,89,77,49,52,76,46,79,51,54,103,85,26,73,35,33,45,34,40,71,41,76,92,78,40,31,34,40,36,37,29,22,52,96,64,16,26,79,40,68,42,49,37,57,58,76,70,78,86,129

Radius of gyration: 14.97 Å; Cα contacts (8 Å, |Δi|>4): 146; chains: 1; bounding box: 37×25×47 Å

Sequence (90 aa):
MSIEDADKNRVIHIEYASDNLKTGRGIGFGDSVNQVTKAYGSSYRDLTKSDRYEQELVYEDKDNNIELRFGFWNDKVEMIWLTSLDKAPI

Foldseek 3Di:
DDPVVPPQDDKDKDDDDDQPDADPQGDDWFAFPVSVCVSQPPPWDWDCDDPVARTKTWHDDVVQQWIWIFGHDPRTGPDIIITGNRDDDD